Protein AF-A0AAV4MJH9-F1 (afdb_monomer_lite)

pLDDT: mean 96.11, std 5.18, range [63.19, 98.69]

Organism: Caerostris extrusa (NCBI:txid172846)

InterPro domains:
  IPR001347 SIS domain [PF01380] (39-83)
  IPR001347 SIS domain [PS51464] (35-88)
  IPR046348 SIS domain superfamily [SSF53697] (1-84)

Foldseek 3Di:
DVVVVVCVVVVVCVVCPPAADPVVRGGHDPVCNVVVVVVLVDQAAEAEEADVSLVVLVVCLVVCCVVNVHHYHGYYNVCVVVDPDDDD

Structure (mmCIF, N/CA/C/O backbone):
data_AF-A0AAV4MJH9-F1
#
_entry.id   AF-A0AAV4MJH9-F1
#
loop_
_atom_site.group_PDB
_atom_site.id
_atom_site.type_symbol
_atom_site.label_atom_id
_atom_site.label_alt_id
_atom_site.label_comp_id
_atom_site.label_asym_id
_atom_site.label_entity_id
_atom_site.label_seq_id
_atom_site.pdbx_PDB_ins_code
_atom_site.Cartn_x
_atom_site.Cartn_y
_atom_site.Cartn_z
_atom_site.occupancy
_atom_site.B_iso_or_equiv
_atom_site.auth_seq_id
_atom_site.auth_comp_id
_atom_site.auth_asym_id
_atom_site.auth_atom_id
_atom_site.pdbx_PDB_model_num
ATOM 1 N N . MET A 1 1 ? 7.238 21.167 3.731 1.00 92.25 1 MET A N 1
ATOM 2 C CA . MET A 1 1 ? 7.763 20.050 4.546 1.00 92.25 1 MET A CA 1
ATOM 3 C C . MET A 1 1 ? 7.500 20.145 6.052 1.00 92.25 1 MET A C 1
ATOM 5 O O . MET A 1 1 ? 6.770 19.293 6.525 1.00 92.25 1 MET A O 1
ATOM 9 N N . GLN A 1 2 ? 8.018 21.111 6.839 1.00 96.69 2 GLN A N 1
ATOM 10 C CA . GLN A 1 2 ? 7.755 21.109 8.303 1.00 96.69 2 GLN A CA 1
ATOM 11 C C . GLN A 1 2 ? 6.252 21.155 8.623 1.00 96.69 2 GLN A C 1
ATOM 13 O O . GLN A 1 2 ? 5.785 20.364 9.430 1.00 96.69 2 GLN A O 1
ATOM 18 N N . LYS A 1 3 ? 5.482 22.004 7.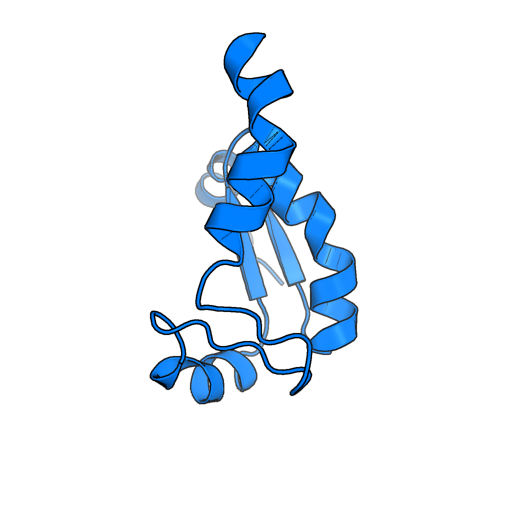928 1.00 98.31 3 LYS A N 1
ATOM 19 C CA . LYS A 1 3 ? 4.016 22.008 8.036 1.00 98.31 3 LYS A CA 1
ATOM 20 C C . LYS A 1 3 ? 3.423 20.614 7.781 1.00 98.31 3 LYS A C 1
ATOM 22 O O . LYS A 1 3 ? 2.702 20.112 8.630 1.00 98.31 3 LYS A O 1
ATOM 27 N N . GLU A 1 4 ? 3.761 19.987 6.653 1.00 98.12 4 GLU A N 1
ATOM 28 C CA . GLU A 1 4 ? 3.235 18.662 6.272 1.00 98.12 4 GLU A CA 1
ATOM 29 C C . GLU A 1 4 ? 3.576 17.580 7.306 1.00 98.12 4 GLU A C 1
ATOM 31 O O . GLU A 1 4 ? 2.741 16.735 7.607 1.00 98.12 4 GLU A O 1
ATOM 36 N N . ILE A 1 5 ? 4.777 17.625 7.894 1.00 98.56 5 ILE A N 1
ATOM 37 C CA . ILE A 1 5 ? 5.189 16.690 8.951 1.00 98.56 5 ILE A CA 1
ATOM 38 C C . ILE A 1 5 ? 4.304 16.859 10.194 1.00 98.56 5 ILE A C 1
ATOM 40 O O . ILE A 1 5 ? 3.885 15.863 10.781 1.00 98.56 5 ILE A O 1
ATOM 44 N N . PHE A 1 6 ? 4.001 18.098 10.587 1.00 98.44 6 PHE A N 1
ATOM 45 C CA . PHE A 1 6 ? 3.138 18.385 11.738 1.00 98.44 6 PHE A CA 1
ATOM 46 C C . PHE A 1 6 ? 1.646 18.139 11.452 1.00 98.44 6 PHE A C 1
ATOM 48 O O . PHE A 1 6 ? 0.880 17.929 12.387 1.00 98.44 6 PHE A O 1
ATOM 55 N N . GLU A 1 7 ? 1.235 18.113 10.182 1.00 98.62 7 GLU A N 1
ATOM 56 C CA . GLU A 1 7 ? -0.141 17.831 9.741 1.00 98.62 7 GLU A CA 1
ATOM 57 C C . GLU A 1 7 ? -0.471 16.323 9.714 1.00 98.62 7 GLU A C 1
ATOM 59 O O . GLU A 1 7 ? -1.637 15.942 9.618 1.00 98.62 7 GLU A O 1
ATOM 64 N N . GLN A 1 8 ? 0.529 15.441 9.851 1.00 98.62 8 GLN A N 1
ATOM 65 C CA . GLN A 1 8 ? 0.351 13.981 9.784 1.00 98.62 8 GLN A CA 1
ATOM 66 C C . GLN A 1 8 ? -0.766 13.407 10.684 1.00 98.62 8 GLN A C 1
ATOM 68 O O . GLN A 1 8 ? -1.497 12.534 10.213 1.00 98.62 8 GLN A O 1
ATOM 73 N N . PRO A 1 9 ? -0.970 13.865 11.938 1.00 98.50 9 PRO A N 1
ATOM 74 C CA . PRO A 1 9 ? -2.076 13.366 12.757 1.00 98.50 9 PRO A CA 1
ATOM 75 C C . PRO A 1 9 ? -3.447 13.621 12.116 1.00 98.50 9 PRO A C 1
ATOM 77 O O . PRO A 1 9 ? -4.317 12.751 12.132 1.00 98.50 9 PRO A O 1
ATOM 80 N N . GLU A 1 10 ? -3.632 14.793 11.503 1.00 98.56 10 GLU A N 1
ATOM 81 C CA . GLU A 1 10 ? -4.877 15.147 10.825 1.00 98.56 10 GLU A CA 1
ATOM 82 C C . GLU A 1 10 ? -5.033 14.382 9.504 1.00 98.56 10 GLU A C 1
ATOM 84 O O . GLU A 1 10 ? -6.114 13.867 9.205 1.00 98.56 10 GLU A O 1
ATOM 89 N N . SER A 1 11 ? -3.958 14.245 8.724 1.00 98.38 11 SER A N 1
ATOM 90 C CA . SER A 1 11 ? -4.007 13.545 7.436 1.00 98.38 11 SER A CA 1
ATOM 91 C C . SER A 1 11 ? -4.318 12.049 7.586 1.00 98.38 11 SER A C 1
ATOM 93 O O . SER A 1 11 ? -5.074 11.496 6.780 1.00 98.38 11 SER A O 1
ATOM 95 N N . VAL A 1 12 ? -3.840 11.403 8.655 1.00 98.31 12 VAL A N 1
ATOM 96 C CA . VAL A 1 12 ? -4.200 10.018 9.002 1.00 98.31 12 VAL A CA 1
ATOM 97 C C . VAL A 1 12 ? -5.697 9.902 9.309 1.00 98.31 12 VAL A C 1
ATOM 99 O O . VAL A 1 12 ? -6.378 9.045 8.740 1.00 98.31 12 VAL A O 1
ATOM 102 N N . ILE A 1 13 ? -6.252 10.808 10.122 1.00 98.19 13 ILE A N 1
ATOM 103 C CA . ILE A 1 13 ? -7.696 10.840 10.418 1.00 98.19 13 ILE A CA 1
ATOM 104 C C . ILE A 1 13 ? -8.505 11.065 9.136 1.00 98.19 13 ILE A C 1
ATOM 106 O O . ILE A 1 13 ? -9.487 10.363 8.892 1.00 98.19 13 ILE A O 1
ATOM 110 N N . ASN A 1 14 ? -8.089 12.003 8.286 1.00 98.38 14 ASN A N 1
ATOM 111 C CA . ASN A 1 14 ? -8.759 12.297 7.017 1.00 98.38 14 ASN A CA 1
ATOM 112 C C . ASN A 1 14 ? -8.723 11.105 6.046 1.00 98.38 14 ASN A C 1
ATOM 114 O O . ASN A 1 14 ? -9.696 10.862 5.326 1.00 98.38 14 ASN A O 1
ATOM 118 N N . THR A 1 15 ? -7.645 10.319 6.066 1.00 98.25 15 THR A N 1
ATOM 119 C CA . THR A 1 15 ? -7.529 9.082 5.281 1.00 98.25 15 THR A CA 1
ATOM 120 C C . THR A 1 15 ? -8.533 8.028 5.754 1.00 98.25 15 THR A C 1
ATOM 122 O O . THR A 1 15 ? -9.161 7.368 4.930 1.00 98.25 15 THR A O 1
ATOM 125 N N . MET A 1 16 ? -8.775 7.910 7.061 1.00 98.19 16 MET A N 1
ATOM 126 C CA . MET A 1 16 ? -9.725 6.935 7.624 1.00 98.19 16 MET A CA 1
ATOM 127 C C . MET A 1 16 ? -11.183 7.421 7.655 1.00 98.19 16 MET A C 1
ATOM 129 O O . MET A 1 16 ? -12.107 6.609 7.755 1.00 98.19 16 MET A O 1
ATOM 133 N N . ARG A 1 17 ? -11.413 8.736 7.559 1.00 97.50 17 ARG A N 1
ATOM 134 C CA . ARG A 1 17 ? -12.732 9.367 7.707 1.00 97.50 17 ARG A CA 1
ATOM 135 C C . ARG A 1 17 ? -13.760 8.776 6.740 1.00 97.50 17 ARG A C 1
ATOM 137 O O . ARG A 1 17 ? -13.556 8.766 5.529 1.00 97.50 17 ARG A O 1
ATOM 144 N N . GLY A 1 18 ? -14.877 8.299 7.296 1.00 96.81 18 GLY A N 1
ATOM 145 C CA . GLY A 1 18 ? -15.973 7.682 6.540 1.00 96.81 18 GLY A CA 1
ATOM 146 C C . GLY A 1 18 ? -15.651 6.302 5.952 1.00 96.81 18 GLY A C 1
ATOM 147 O O . GLY A 1 18 ? -16.477 5.759 5.226 1.00 96.81 18 GLY A O 1
ATOM 148 N N . ARG A 1 19 ? -14.468 5.744 6.245 1.00 97.94 19 ARG A N 1
ATOM 149 C CA . ARG A 1 19 ? -14.007 4.440 5.744 1.00 97.94 19 ARG A CA 1
ATOM 150 C C . ARG A 1 19 ? -13.846 3.409 6.853 1.00 97.94 19 ARG A C 1
ATOM 152 O O . ARG A 1 19 ? -14.068 2.237 6.590 1.00 97.94 19 ARG A O 1
ATOM 159 N N . VAL A 1 20 ? -13.478 3.830 8.063 1.00 98.19 20 VAL A N 1
ATOM 160 C CA . VAL A 1 20 ? -13.293 2.954 9.230 1.00 98.19 20 VAL A CA 1
ATOM 161 C C . VAL A 1 20 ? -14.364 3.263 10.273 1.00 98.19 20 VAL A C 1
ATOM 163 O O . VAL A 1 20 ? -14.516 4.417 10.673 1.00 98.19 20 VAL A O 1
ATOM 166 N N . ASN A 1 21 ? -15.086 2.239 10.722 1.00 97.50 21 ASN A N 1
ATOM 167 C CA . ASN A 1 21 ? -15.970 2.301 11.880 1.00 97.50 21 ASN A CA 1
ATOM 168 C C . ASN A 1 21 ? -15.386 1.418 12.988 1.00 97.50 21 ASN A C 1
ATOM 170 O O . ASN A 1 21 ? -15.361 0.196 12.856 1.00 97.50 21 ASN A O 1
ATOM 174 N N . LEU A 1 22 ? -14.910 2.056 14.059 1.00 95.38 22 LEU A N 1
ATOM 175 C CA . LEU A 1 22 ? -14.251 1.383 15.179 1.00 95.38 22 LEU A CA 1
ATOM 176 C C . LEU A 1 22 ? -15.237 0.663 16.105 1.00 95.38 22 LEU A C 1
ATOM 178 O O . LEU A 1 22 ? -14.881 -0.359 16.670 1.00 95.38 22 LEU A O 1
ATOM 182 N N . GLU A 1 23 ? -16.468 1.163 16.244 1.00 96.88 23 GLU A N 1
ATOM 183 C CA . GLU A 1 23 ? -17.492 0.528 17.087 1.00 96.88 23 GLU A CA 1
ATOM 184 C C . GLU A 1 23 ? -18.005 -0.773 16.464 1.00 96.88 23 GLU A C 1
ATOM 186 O O . GLU A 1 23 ? -18.271 -1.743 17.164 1.00 96.88 23 GLU A O 1
ATOM 191 N N . ALA A 1 24 ? -18.132 -0.789 15.136 1.00 97.31 24 ALA A N 1
ATOM 192 C CA . ALA A 1 24 ? -18.586 -1.951 14.377 1.00 97.31 24 ALA A CA 1
ATOM 193 C C . ALA A 1 24 ? -17.435 -2.790 13.794 1.00 97.31 24 ALA A C 1
ATOM 195 O O . ALA A 1 24 ? -17.712 -3.709 13.029 1.00 97.31 24 ALA A O 1
ATOM 196 N N . GLU A 1 25 ? -16.175 -2.435 14.072 1.00 97.06 25 GLU A N 1
ATOM 197 C CA . GLU A 1 25 ? -14.962 -3.081 13.536 1.00 97.06 25 GLU A CA 1
ATOM 198 C C . GLU A 1 25 ? -14.994 -3.313 12.012 1.00 97.06 25 GLU A C 1
ATOM 200 O O . GLU A 1 25 ? -14.584 -4.350 11.491 1.00 97.06 25 GLU A O 1
ATOM 205 N N . THR A 1 26 ? -15.506 -2.337 11.260 1.00 97.69 26 THR A N 1
ATOM 206 C CA . THR A 1 26 ? -15.718 -2.470 9.810 1.00 97.69 26 THR A CA 1
ATOM 207 C C . THR A 1 26 ? -14.923 -1.446 9.019 1.00 97.69 26 THR A C 1
ATOM 209 O O . THR A 1 26 ? -14.762 -0.292 9.422 1.00 97.69 26 THR A O 1
ATOM 212 N N . VAL A 1 27 ? -14.448 -1.870 7.845 1.00 97.81 27 VAL A N 1
ATOM 213 C CA . VAL A 1 27 ? -13.760 -1.011 6.877 1.00 97.81 27 VAL A CA 1
ATOM 214 C C . VAL A 1 27 ? -14.469 -1.093 5.530 1.00 97.81 27 VAL A C 1
ATOM 216 O O . VAL A 1 27 ? -14.626 -2.174 4.964 1.00 97.81 27 VAL A O 1
ATOM 219 N N . VAL A 1 28 ? -14.882 0.056 4.994 1.00 97.19 28 VAL A N 1
ATOM 220 C CA . VAL A 1 28 ? -15.526 0.171 3.682 1.00 97.19 28 VAL A CA 1
ATOM 221 C C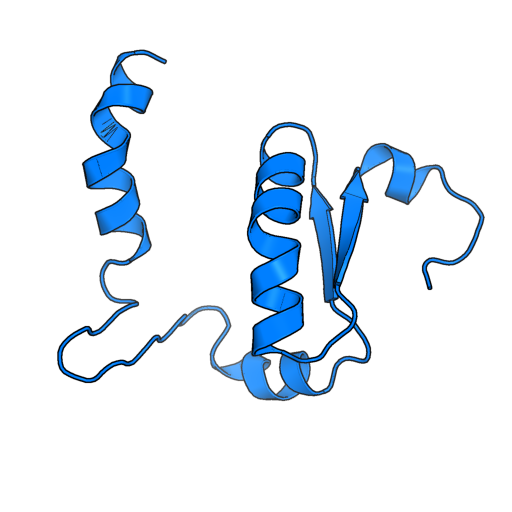 . VAL A 1 28 ? -14.765 1.173 2.822 1.00 97.19 28 VAL A C 1
ATOM 223 O O . VAL A 1 28 ? -14.793 2.382 3.044 1.00 97.19 28 VAL A O 1
ATOM 226 N N . LEU A 1 29 ? -14.109 0.661 1.783 1.00 97.62 29 LEU A N 1
ATOM 227 C CA . LEU A 1 29 ? -13.432 1.466 0.770 1.00 97.62 29 LEU A CA 1
ATOM 228 C C . LEU A 1 29 ? -14.340 1.595 -0.457 1.00 97.62 29 LEU A C 1
ATOM 230 O O . LEU A 1 29 ? -14.327 0.746 -1.345 1.00 97.62 29 LEU A O 1
ATOM 234 N N . GLY A 1 30 ? -15.149 2.660 -0.495 1.00 96.94 30 GLY A N 1
ATOM 235 C CA . GLY A 1 30 ? -16.213 2.833 -1.496 1.00 96.94 30 GLY A CA 1
ATOM 236 C C . GLY A 1 30 ? -15.757 2.690 -2.953 1.00 96.94 30 GLY A C 1
ATOM 237 O O . GLY A 1 30 ? -16.455 2.067 -3.741 1.00 96.94 30 GLY A O 1
ATOM 238 N N . GLY A 1 31 ? -14.559 3.177 -3.295 1.00 96.69 31 GLY A N 1
ATOM 239 C CA . GLY A 1 31 ? -14.031 3.108 -4.664 1.00 96.69 31 GLY A CA 1
ATOM 240 C C . GLY A 1 31 ? -13.655 1.705 -5.154 1.00 96.69 31 GLY A C 1
ATOM 241 O O . GLY A 1 31 ? -13.510 1.518 -6.356 1.00 96.69 31 GLY A O 1
ATOM 242 N N . ILE A 1 32 ? -13.504 0.725 -4.256 1.00 96.50 32 ILE A N 1
ATOM 243 C CA . ILE A 1 32 ? -13.117 -0.651 -4.617 1.00 96.50 32 ILE A CA 1
ATOM 244 C C . ILE A 1 32 ? -14.128 -1.707 -4.164 1.00 96.50 32 ILE A C 1
ATOM 246 O O . ILE A 1 32 ? -13.927 -2.885 -4.443 1.00 96.50 32 ILE A O 1
ATOM 250 N N . LYS A 1 33 ? -15.200 -1.310 -3.463 1.00 96.56 33 LYS A N 1
ATOM 251 C CA . LYS A 1 33 ? -16.161 -2.217 -2.813 1.00 96.56 33 LYS A CA 1
ATOM 252 C C . LYS A 1 33 ? -16.657 -3.321 -3.751 1.00 96.56 33 LYS A C 1
ATOM 254 O O . LYS A 1 33 ? -16.632 -4.490 -3.373 1.00 96.56 33 LYS A O 1
ATOM 259 N N . ASP A 1 34 ? -17.052 -2.947 -4.963 1.00 97.56 34 ASP A N 1
ATOM 260 C CA . ASP A 1 34 ? -17.638 -3.874 -5.935 1.00 97.56 34 ASP A CA 1
ATOM 261 C C . ASP A 1 34 ? -16.588 -4.792 -6.591 1.00 97.56 34 ASP A C 1
ATOM 263 O O . ASP A 1 34 ? -16.926 -5.860 -7.092 1.00 97.56 34 ASP A O 1
ATOM 267 N N . TYR A 1 35 ? -15.304 -4.426 -6.508 1.00 97.38 35 TYR A N 1
ATOM 268 C CA . TYR A 1 35 ? -14.175 -5.171 -7.075 1.00 97.38 35 TYR A CA 1
ATOM 269 C C . TYR A 1 35 ? -13.488 -6.097 -6.065 1.00 97.38 35 TYR A C 1
ATOM 271 O O . TYR A 1 35 ? -12.715 -6.966 -6.462 1.00 97.38 35 TYR A O 1
ATOM 279 N N . ILE A 1 36 ? -13.772 -5.972 -4.760 1.00 95.81 36 ILE A N 1
ATOM 280 C CA . ILE A 1 36 ? -13.181 -6.837 -3.721 1.00 95.81 36 ILE A CA 1
ATOM 281 C C . ILE A 1 36 ? -13.325 -8.338 -4.039 1.00 95.81 36 ILE A C 1
ATOM 283 O O . ILE A 1 36 ? -12.338 -9.059 -3.873 1.00 95.81 36 ILE A O 1
ATOM 287 N N . PRO A 1 37 ? -14.486 -8.852 -4.504 1.00 95.94 37 PRO A N 1
ATOM 288 C CA . PRO A 1 37 ? -14.616 -10.271 -4.834 1.00 95.94 37 PRO A CA 1
ATOM 289 C C . PRO A 1 37 ? -13.687 -10.723 -5.964 1.00 95.94 37 PRO A C 1
ATOM 291 O O . PRO A 1 37 ? -13.219 -11.858 -5.947 1.00 95.94 37 PRO A O 1
ATOM 294 N N . GLU A 1 38 ? -13.420 -9.850 -6.935 1.00 96.56 38 GLU A N 1
ATOM 295 C CA . GLU A 1 38 ? -12.511 -10.128 -8.046 1.00 96.56 38 GLU A CA 1
ATOM 296 C C . GLU A 1 38 ? -11.051 -10.055 -7.587 1.00 96.56 38 GLU A C 1
ATOM 298 O O . GLU A 1 38 ? -10.289 -10.988 -7.831 1.00 96.56 38 GLU A O 1
ATOM 303 N N . ILE A 1 39 ? -10.698 -9.029 -6.803 1.00 96.19 39 ILE A N 1
ATOM 304 C CA . ILE A 1 39 ? -9.359 -8.856 -6.218 1.00 96.19 39 ILE A CA 1
ATOM 305 C C . ILE A 1 39 ? -8.967 -10.067 -5.357 1.00 96.19 39 ILE A C 1
ATOM 307 O O . ILE A 1 39 ? -7.837 -10.543 -5.426 1.00 96.19 39 ILE A O 1
ATOM 311 N N . LYS A 1 40 ? -9.905 -10.619 -4.579 1.00 94.25 40 LYS A N 1
ATOM 312 C CA . LYS A 1 40 ? -9.668 -11.819 -3.755 1.00 94.25 40 LYS A CA 1
ATOM 313 C C . LYS A 1 40 ? -9.438 -13.098 -4.567 1.00 94.25 40 LYS A C 1
ATOM 315 O O . LYS A 1 40 ? -8.938 -14.073 -4.020 1.00 94.25 40 LYS A O 1
ATOM 320 N N . ARG A 1 41 ? -9.831 -13.126 -5.845 1.00 95.81 41 ARG A N 1
ATOM 321 C CA . ARG A 1 41 ? -9.641 -14.275 -6.751 1.00 95.81 41 ARG A CA 1
ATOM 322 C C . ARG A 1 41 ? -8.380 -14.156 -7.604 1.00 95.81 41 ARG A C 1
ATOM 324 O O . ARG A 1 41 ? -8.067 -15.079 -8.358 1.00 95.81 41 ARG A O 1
ATOM 331 N N . CYS A 1 42 ? -7.670 -13.034 -7.515 1.00 96.31 42 CYS A N 1
ATOM 332 C CA . CYS A 1 42 ? -6.385 -12.849 -8.168 1.00 96.31 42 CYS A CA 1
ATOM 333 C C . CYS A 1 42 ? -5.390 -13.925 -7.736 1.00 96.31 42 CYS A C 1
ATOM 335 O O . CYS A 1 42 ? -5.410 -14.404 -6.608 1.00 96.31 42 CYS A O 1
ATOM 337 N N . ARG A 1 43 ? -4.444 -14.243 -8.621 1.00 95.88 43 ARG A N 1
ATOM 338 C CA . ARG A 1 43 ? -3.343 -15.157 -8.284 1.00 95.88 43 ARG A CA 1
ATOM 339 C C . ARG A 1 43 ? -2.274 -14.510 -7.401 1.00 95.88 43 ARG A C 1
ATOM 341 O O . ARG A 1 43 ? -1.516 -15.226 -6.764 1.00 95.88 43 ARG A O 1
ATOM 348 N N . ARG A 1 44 ? -2.170 -13.179 -7.438 1.00 95.56 44 ARG A N 1
ATOM 349 C CA . ARG A 1 44 ? -1.162 -12.377 -6.735 1.00 95.56 44 ARG A CA 1
ATOM 350 C C . ARG A 1 44 ? -1.535 -10.899 -6.744 1.00 95.56 44 ARG A C 1
ATOM 352 O O . ARG A 1 44 ? -2.302 -10.468 -7.609 1.00 95.56 44 ARG A O 1
ATOM 359 N N . LEU A 1 45 ? -0.928 -10.136 -5.843 1.00 96.94 45 LEU A N 1
ATOM 360 C CA . LEU A 1 45 ? -0.952 -8.676 -5.835 1.00 96.94 45 LEU A CA 1
ATOM 361 C C . LEU A 1 45 ? 0.403 -8.150 -6.315 1.00 96.94 45 LEU A C 1
ATOM 363 O O . LEU A 1 45 ? 1.450 -8.613 -5.873 1.00 96.94 45 LEU A O 1
ATOM 367 N N . LEU A 1 46 ? 0.385 -7.180 -7.224 1.00 96.94 46 LEU A N 1
ATOM 368 C CA . LEU A 1 46 ? 1.587 -6.525 -7.728 1.00 96.94 46 LEU A CA 1
ATOM 369 C C . LEU A 1 46 ? 1.476 -5.024 -7.457 1.00 96.94 46 LEU A C 1
ATOM 371 O O . LEU A 1 46 ? 0.627 -4.344 -8.030 1.00 96.94 46 LEU A O 1
ATOM 375 N N . LEU A 1 47 ? 2.321 -4.529 -6.558 1.00 97.88 47 LEU A N 1
ATOM 376 C CA . LEU A 1 47 ? 2.392 -3.130 -6.160 1.00 97.88 47 LEU A CA 1
ATOM 377 C C . LEU A 1 47 ? 3.538 -2.458 -6.917 1.00 97.88 47 LEU A C 1
ATOM 379 O O . LEU A 1 47 ? 4.701 -2.803 -6.721 1.00 97.88 47 LEU A O 1
ATOM 383 N N . ILE A 1 48 ? 3.213 -1.495 -7.777 1.00 97.75 48 ILE A N 1
ATOM 384 C CA . ILE A 1 48 ? 4.189 -0.790 -8.615 1.00 97.75 48 ILE A CA 1
ATOM 385 C C . ILE A 1 48 ? 4.196 0.680 -8.208 1.00 97.75 48 ILE A C 1
ATOM 387 O O . ILE A 1 48 ? 3.151 1.332 -8.202 1.00 97.75 48 ILE A O 1
ATOM 391 N N . GLY A 1 49 ? 5.366 1.214 -7.867 1.00 98.00 49 GLY A N 1
ATOM 392 C CA . GLY A 1 49 ? 5.503 2.606 -7.443 1.00 98.00 49 GLY A CA 1
ATOM 393 C C . GLY A 1 49 ? 6.903 3.168 -7.664 1.00 98.00 49 GLY A C 1
ATOM 394 O O . GLY A 1 49 ? 7.833 2.442 -8.003 1.00 98.00 49 GLY A O 1
ATOM 395 N N . CYS A 1 50 ? 7.058 4.474 -7.446 1.00 98.31 50 CYS A N 1
ATOM 396 C CA . CYS A 1 50 ? 8.342 5.180 -7.506 1.00 98.31 50 CYS A CA 1
ATOM 397 C C . CYS A 1 50 ? 8.647 5.850 -6.162 1.00 98.31 50 CYS A C 1
ATOM 399 O O . CYS A 1 50 ? 7.726 6.270 -5.459 1.00 98.31 50 CYS A O 1
ATOM 401 N N . GLY A 1 51 ? 9.933 5.997 -5.826 1.00 98.19 51 GLY A N 1
ATOM 402 C CA . GLY A 1 51 ? 10.390 6.776 -4.668 1.00 98.19 51 GLY A CA 1
ATOM 403 C C . GLY A 1 51 ? 9.637 6.444 -3.373 1.00 98.19 51 GLY A C 1
ATOM 404 O O . GLY A 1 51 ? 9.535 5.286 -2.974 1.00 98.19 51 GLY A O 1
ATOM 405 N N . THR A 1 52 ? 9.060 7.456 -2.724 1.00 98.25 52 THR A N 1
ATOM 406 C CA . THR A 1 52 ? 8.334 7.291 -1.453 1.00 98.25 52 THR A CA 1
ATOM 407 C C . THR A 1 52 ? 7.112 6.367 -1.557 1.00 98.25 52 THR A C 1
ATOM 409 O O . THR A 1 52 ? 6.833 5.638 -0.608 1.00 98.25 52 THR A O 1
ATOM 412 N N . SER A 1 53 ? 6.420 6.312 -2.701 1.00 98.56 53 SER A N 1
ATOM 413 C CA . SER A 1 53 ? 5.284 5.393 -2.893 1.00 98.56 53 SER A CA 1
ATOM 414 C C . SER A 1 53 ? 5.724 3.929 -2.993 1.00 98.56 53 SER A C 1
ATOM 416 O O . SER A 1 53 ? 5.026 3.038 -2.507 1.00 98.56 53 SER A O 1
ATOM 418 N N . TYR A 1 54 ? 6.907 3.668 -3.561 1.00 98.56 54 TYR A N 1
ATOM 419 C CA . TYR A 1 54 ? 7.518 2.337 -3.503 1.00 98.56 54 TYR A CA 1
ATOM 420 C C . TYR A 1 54 ? 7.802 1.947 -2.044 1.00 98.56 54 TYR A C 1
ATOM 422 O O . TYR A 1 54 ? 7.442 0.856 -1.609 1.00 98.56 54 TYR A O 1
ATOM 430 N N . HIS A 1 55 ? 8.347 2.869 -1.243 1.00 98.69 55 HIS A N 1
ATOM 431 C CA . HIS A 1 55 ? 8.600 2.609 0.176 1.00 98.69 55 HIS A CA 1
ATOM 432 C C . HIS A 1 55 ? 7.321 2.324 0.983 1.00 98.69 55 HIS A C 1
ATOM 434 O O . HIS A 1 55 ? 7.349 1.446 1.843 1.00 98.69 55 HIS A O 1
ATOM 440 N N . SER A 1 56 ? 6.185 2.971 0.689 1.00 98.62 56 SER A N 1
ATOM 441 C CA . SER A 1 56 ? 4.910 2.620 1.341 1.00 98.62 56 SER A CA 1
ATOM 442 C C . SER A 1 56 ? 4.399 1.225 0.959 1.00 98.62 56 SER A C 1
ATOM 444 O O . SER A 1 56 ? 3.821 0.532 1.797 1.00 98.62 56 SER A O 1
ATOM 446 N N . ALA A 1 57 ? 4.638 0.785 -0.280 1.00 98.50 57 ALA A N 1
ATOM 447 C CA . ALA A 1 57 ? 4.300 -0.570 -0.710 1.00 98.50 57 ALA A CA 1
ATOM 448 C C . ALA A 1 57 ? 5.178 -1.614 -0.000 1.00 98.50 57 ALA A C 1
ATOM 450 O O . ALA A 1 57 ? 4.666 -2.617 0.488 1.00 98.50 57 ALA A O 1
ATOM 451 N N . VAL A 1 58 ? 6.479 -1.339 0.160 1.00 98.44 58 VAL A N 1
ATOM 452 C CA . VAL A 1 58 ? 7.375 -2.180 0.974 1.00 98.44 58 VAL A CA 1
ATOM 453 C C . VAL A 1 58 ? 6.894 -2.246 2.427 1.00 98.44 58 VAL A C 1
ATOM 455 O O . VAL A 1 58 ? 6.818 -3.335 2.989 1.00 98.44 58 VAL A O 1
ATOM 458 N N . ALA A 1 59 ? 6.510 -1.110 3.020 1.00 98.69 59 ALA A N 1
ATOM 459 C CA . ALA A 1 59 ? 6.057 -1.041 4.412 1.00 98.69 59 ALA A CA 1
ATOM 460 C C . ALA A 1 59 ? 4.767 -1.837 4.688 1.00 98.69 59 ALA A C 1
ATOM 462 O O . ALA A 1 59 ? 4.555 -2.287 5.809 1.00 98.69 59 ALA A O 1
ATOM 463 N N . THR A 1 60 ? 3.907 -2.014 3.682 1.00 98.62 60 THR A N 1
ATOM 464 C CA . THR A 1 60 ? 2.614 -2.714 3.812 1.00 98.62 60 THR A CA 1
ATOM 465 C C . THR A 1 60 ? 2.629 -4.139 3.265 1.00 98.62 60 THR A C 1
ATOM 467 O O . THR A 1 60 ? 1.660 -4.873 3.447 1.00 98.62 60 THR A O 1
ATOM 470 N N . ARG A 1 61 ? 3.727 -4.563 2.629 1.00 98.50 61 ARG A N 1
ATOM 471 C CA . ARG A 1 61 ? 3.840 -5.877 1.993 1.00 98.50 61 ARG A CA 1
ATOM 472 C C . ARG A 1 61 ? 3.499 -7.022 2.947 1.00 98.50 61 ARG A C 1
ATOM 474 O O . ARG A 1 61 ? 2.637 -7.829 2.625 1.00 98.50 61 ARG A O 1
ATOM 481 N N . GLN A 1 62 ? 4.139 -7.057 4.116 1.00 98.50 62 GLN A N 1
ATOM 482 C CA . GLN A 1 62 ? 3.991 -8.166 5.062 1.00 98.50 62 GLN A CA 1
ATOM 483 C C . GLN A 1 62 ? 2.544 -8.321 5.545 1.00 98.50 62 GLN A C 1
ATOM 485 O O . GLN A 1 62 ? 2.012 -9.425 5.546 1.00 98.50 62 GLN A O 1
ATOM 490 N N . ILE A 1 63 ? 1.890 -7.217 5.920 1.00 98.50 63 ILE A N 1
ATOM 491 C CA . ILE A 1 63 ? 0.509 -7.273 6.416 1.00 98.50 63 ILE A CA 1
ATOM 492 C C . ILE A 1 63 ? -0.480 -7.639 5.299 1.00 98.50 63 ILE A C 1
ATOM 494 O O . ILE A 1 63 ? -1.486 -8.293 5.552 1.00 98.50 63 ILE A O 1
ATOM 498 N N . LEU A 1 64 ? -0.194 -7.263 4.047 1.00 98.19 64 LEU A N 1
ATOM 499 C CA . LEU A 1 64 ? -0.987 -7.706 2.902 1.00 98.19 64 LEU A CA 1
ATOM 500 C C . LEU A 1 64 ? -0.819 -9.209 2.655 1.00 98.19 64 LEU A C 1
ATOM 502 O O . LEU A 1 64 ? -1.823 -9.883 2.444 1.00 98.19 64 LEU A O 1
ATOM 506 N N . GLU A 1 65 ? 0.405 -9.739 2.713 1.00 98.12 65 GLU A N 1
ATOM 507 C CA . GLU A 1 65 ? 0.666 -11.184 2.605 1.00 98.12 65 GLU A CA 1
ATOM 508 C C . GLU A 1 65 ? -0.074 -11.954 3.713 1.00 98.12 65 GLU A C 1
ATOM 510 O O . GLU A 1 65 ? -0.774 -12.919 3.420 1.00 98.12 65 GLU A O 1
ATOM 515 N N . GLU A 1 66 ? 0.001 -11.483 4.961 1.00 98.50 66 GLU A N 1
ATOM 516 C CA . GLU A 1 66 ? -0.657 -12.107 6.117 1.00 98.50 66 GLU A CA 1
ATOM 517 C C . GLU A 1 66 ? -2.187 -12.126 5.993 1.00 98.50 66 GLU A C 1
ATOM 519 O O . GLU A 1 66 ? -2.810 -13.167 6.177 1.00 98.50 66 GLU A O 1
ATOM 524 N N . LEU A 1 67 ? -2.809 -10.989 5.668 1.00 97.81 67 LEU A N 1
ATOM 525 C CA . LEU A 1 67 ? -4.272 -10.872 5.671 1.00 97.81 67 LEU A CA 1
ATOM 526 C C . LEU A 1 67 ? -4.941 -11.440 4.416 1.00 97.81 67 LEU A C 1
ATOM 528 O O . LEU A 1 67 ? -6.142 -11.719 4.435 1.00 97.81 67 LEU A O 1
ATOM 532 N N . THR A 1 68 ? -4.210 -11.533 3.304 1.00 96.94 68 THR A N 1
ATOM 533 C CA . THR A 1 68 ? -4.768 -12.012 2.031 1.00 9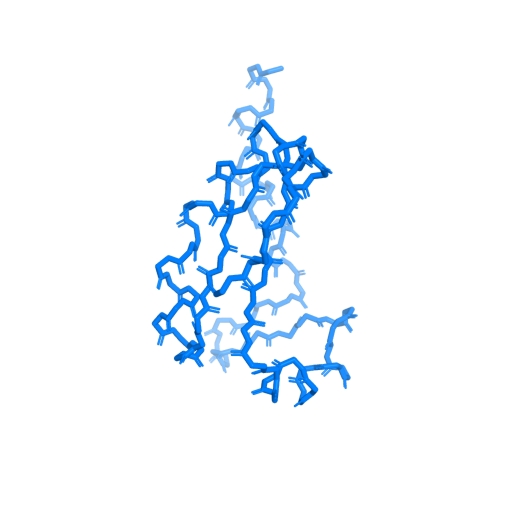6.94 68 THR A CA 1
ATOM 534 C C . THR A 1 68 ? -4.355 -13.434 1.687 1.00 96.94 68 THR A C 1
ATOM 536 O O . THR A 1 68 ? -5.017 -14.040 0.849 1.00 96.94 68 THR A O 1
ATOM 539 N N . GLU A 1 69 ? -3.278 -13.947 2.289 1.00 96.81 69 GLU A N 1
ATOM 540 C CA . GLU A 1 69 ? -2.624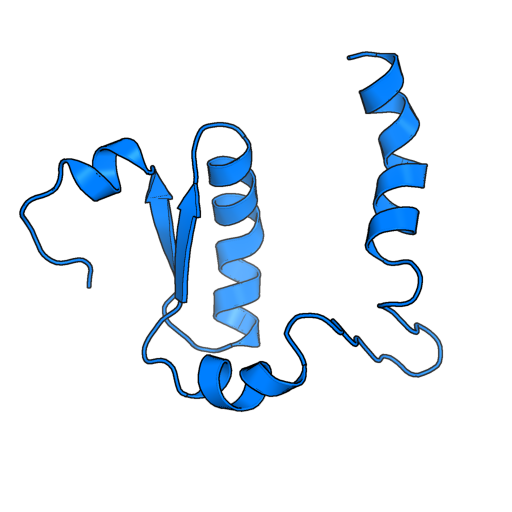 -15.212 1.921 1.00 96.81 69 GLU A CA 1
ATOM 541 C C . GLU A 1 69 ? -2.211 -15.279 0.434 1.00 96.81 69 GLU A C 1
ATOM 543 O O . GLU A 1 69 ? -1.933 -16.350 -0.110 1.00 96.81 69 GLU A O 1
ATOM 548 N N . LEU A 1 70 ? -2.154 -14.128 -0.247 1.00 96.44 70 LEU A N 1
ATOM 549 C CA . LEU A 1 70 ? -1.720 -14.017 -1.635 1.00 96.44 70 LEU A CA 1
ATOM 550 C C . LEU A 1 70 ? -0.232 -13.661 -1.705 1.00 96.44 70 LEU A C 1
ATOM 552 O O . LEU A 1 70 ? 0.254 -12.876 -0.888 1.00 96.44 70 LEU A O 1
ATOM 556 N N . PRO A 1 71 ? 0.492 -14.129 -2.738 1.00 96.81 71 PRO A N 1
ATOM 557 C CA . PRO A 1 71 ? 1.802 -13.582 -3.064 1.00 96.81 71 PRO A CA 1
ATOM 558 C C . PRO A 1 71 ? 1.696 -12.075 -3.346 1.00 96.81 71 PRO A C 1
ATOM 560 O O . PRO A 1 71 ? 0.896 -11.659 -4.194 1.00 96.81 71 PRO A O 1
ATOM 563 N N . VAL A 1 72 ? 2.513 -11.263 -2.668 1.00 97.31 72 VAL A N 1
ATOM 564 C CA . VAL A 1 72 ? 2.582 -9.808 -2.875 1.00 97.31 72 VAL A CA 1
ATOM 565 C C . VAL A 1 72 ? 3.966 -9.423 -3.383 1.00 97.31 72 VAL A C 1
ATOM 567 O O . VAL A 1 72 ? 4.973 -9.561 -2.690 1.00 97.31 72 VAL A O 1
ATOM 570 N N . MET A 1 73 ? 4.016 -8.898 -4.604 1.00 96.88 73 MET A N 1
ATOM 571 C CA . MET A 1 73 ? 5.232 -8.353 -5.205 1.00 96.88 73 MET A CA 1
ATOM 572 C C . MET A 1 73 ? 5.239 -6.833 -5.106 1.00 96.88 73 MET A C 1
ATOM 574 O O . MET A 1 73 ? 4.203 -6.189 -5.274 1.00 96.88 73 MET A O 1
ATOM 578 N N . VAL A 1 74 ? 6.418 -6.262 -4.873 1.00 97.62 74 VAL A N 1
ATOM 579 C CA . VAL A 1 74 ? 6.633 -4.814 -4.837 1.00 97.62 74 VAL A CA 1
ATOM 580 C C . VAL A 1 74 ? 7.756 -4.481 -5.804 1.00 97.62 74 VAL A C 1
ATOM 582 O O . VAL A 1 74 ? 8.868 -4.968 -5.632 1.00 97.62 74 VAL A O 1
ATOM 585 N N . GLU A 1 75 ? 7.465 -3.668 -6.813 1.00 97.00 75 GLU A N 1
ATOM 586 C CA . GLU A 1 75 ? 8.390 -3.368 -7.907 1.00 97.00 75 GLU A CA 1
ATOM 587 C C . GLU A 1 75 ? 8.562 -1.853 -8.076 1.00 97.00 75 GLU A C 1
ATOM 589 O O . GLU A 1 75 ? 7.603 -1.072 -7.994 1.00 97.00 75 GLU A O 1
ATOM 594 N N . LEU A 1 76 ? 9.804 -1.429 -8.319 1.00 96.94 76 LEU A N 1
ATOM 595 C CA . LEU A 1 76 ? 10.095 -0.054 -8.710 1.00 96.94 76 LEU A CA 1
ATOM 596 C C . LEU A 1 76 ? 9.647 0.134 -10.159 1.00 96.94 76 LEU A C 1
ATOM 598 O O . LEU A 1 76 ? 10.046 -0.641 -11.020 1.00 96.94 76 LEU A O 1
ATOM 602 N N . ALA A 1 77 ? 8.855 1.164 -10.455 1.00 97.12 77 ALA A N 1
ATOM 603 C CA . ALA A 1 77 ? 8.205 1.262 -11.764 1.00 97.12 77 ALA A CA 1
ATOM 604 C C . ALA A 1 77 ? 9.176 1.314 -12.959 1.00 97.12 77 ALA A C 1
ATOM 606 O O . ALA A 1 77 ? 8.845 0.798 -14.021 1.00 97.12 77 ALA A O 1
ATOM 607 N N . SER A 1 78 ? 10.364 1.909 -12.806 1.00 96.31 78 SER A N 1
ATOM 608 C CA . SER A 1 78 ? 11.378 1.906 -13.870 1.00 96.31 78 SER A CA 1
ATOM 609 C C . SER A 1 78 ? 11.915 0.497 -14.131 1.00 96.31 78 SER A C 1
ATOM 611 O O . SER A 1 78 ? 11.871 0.037 -15.264 1.00 96.31 78 SER A O 1
ATOM 613 N N . ASP A 1 79 ? 12.307 -0.231 -13.080 1.00 95.06 79 ASP A N 1
ATOM 614 C CA . ASP A 1 79 ? 12.766 -1.624 -13.209 1.00 95.06 79 ASP A CA 1
ATOM 615 C C . ASP A 1 79 ? 11.643 -2.541 -13.712 1.00 95.06 79 ASP A C 1
ATOM 617 O O . ASP A 1 79 ? 11.879 -3.469 -14.483 1.00 95.06 79 ASP A O 1
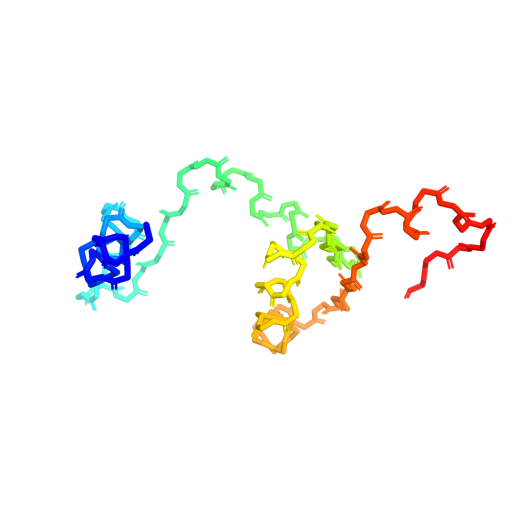ATOM 621 N N . PHE A 1 80 ? 10.396 -2.234 -13.336 1.00 94.75 80 PHE A N 1
ATOM 622 C CA . PHE A 1 80 ? 9.221 -2.933 -13.838 1.00 94.75 80 PHE A CA 1
ATOM 623 C C . PHE A 1 80 ? 9.081 -2.832 -15.371 1.00 94.75 80 PHE A C 1
ATOM 625 O O . PHE A 1 80 ? 8.640 -3.764 -16.034 1.00 94.75 80 PHE A O 1
ATOM 632 N N . MET A 1 81 ? 9.436 -1.688 -15.954 1.00 93.56 81 MET A N 1
ATOM 633 C CA . MET A 1 81 ? 9.355 -1.486 -17.402 1.00 93.56 81 MET A CA 1
ATOM 634 C C . MET A 1 81 ? 10.593 -2.007 -18.136 1.00 93.56 81 MET A C 1
ATOM 636 O O . MET A 1 81 ? 10.475 -2.475 -19.267 1.00 93.56 81 MET A O 1
ATOM 640 N N . ASP A 1 82 ? 11.764 -1.930 -17.503 1.00 95.44 82 ASP A N 1
ATOM 641 C CA . ASP A 1 82 ? 13.045 -2.285 -18.121 1.00 95.44 82 ASP A CA 1
ATOM 642 C C . ASP A 1 82 ? 13.298 -3.802 -18.152 1.00 95.44 82 ASP A C 1
ATOM 644 O O . ASP A 1 82 ? 14.116 -4.301 -18.936 1.00 95.44 82 ASP A O 1
ATOM 648 N N . ARG A 1 83 ? 12.614 -4.570 -17.299 1.00 90.69 83 ARG A N 1
ATOM 649 C CA . ARG A 1 83 ? 12.838 -6.011 -17.177 1.00 90.69 83 ARG A CA 1
ATOM 650 C C . ARG A 1 83 ? 12.198 -6.786 -18.332 1.00 90.69 83 ARG A C 1
ATOM 652 O O . ARG A 1 83 ? 11.008 -6.699 -18.605 1.00 90.69 83 ARG A O 1
ATOM 659 N N . ASN A 1 84 ? 12.997 -7.665 -18.936 1.00 88.00 84 ASN A N 1
ATOM 660 C CA . ASN A 1 84 ? 12.555 -8.578 -20.000 1.00 88.00 84 ASN A CA 1
ATOM 661 C C . ASN A 1 84 ? 12.094 -9.957 -19.489 1.00 88.00 84 ASN A C 1
ATOM 663 O O . ASN A 1 84 ? 11.596 -10.772 -20.265 1.00 88.00 84 ASN A O 1
ATOM 667 N N . THR A 1 85 ? 12.304 -10.262 -18.207 1.00 83.75 85 THR A N 1
ATOM 668 C CA . THR A 1 85 ? 11.937 -11.545 -17.590 1.00 83.75 85 THR A CA 1
ATOM 669 C C . THR A 1 85 ? 10.577 -11.480 -16.885 1.00 83.75 85 THR A C 1
ATOM 671 O O . THR A 1 85 ? 10.194 -10.421 -16.386 1.00 83.75 85 THR A O 1
ATOM 674 N N . PRO A 1 86 ? 9.831 -12.601 -16.811 1.00 76.81 86 PRO A N 1
ATOM 675 C CA . PRO A 1 86 ? 8.524 -12.615 -16.163 1.00 76.81 86 PRO A CA 1
ATOM 676 C C . PRO A 1 86 ? 8.619 -12.318 -14.664 1.00 76.81 86 PRO A C 1
ATOM 678 O O . PRO A 1 86 ? 9.501 -12.827 -13.973 1.00 76.81 86 PRO A O 1
ATOM 681 N 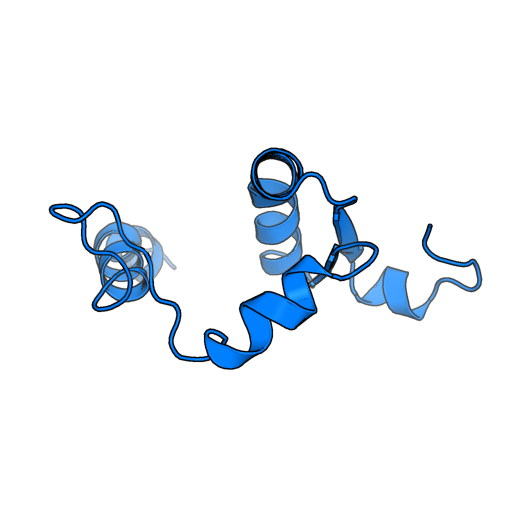N . TYR A 1 87 ? 7.649 -11.566 -14.149 1.00 76.00 87 TYR A N 1
ATOM 682 C CA . TYR A 1 87 ? 7.374 -11.494 -12.714 1.00 76.00 87 TYR A CA 1
ATOM 683 C C . TYR A 1 87 ? 6.693 -12.792 -12.293 1.00 76.00 87 TYR A C 1
ATOM 685 O O . TYR A 1 87 ? 5.716 -13.191 -12.944 1.00 76.00 87 TYR A O 1
ATOM 693 N N . PHE A 1 88 ? 7.173 -13.432 -11.226 1.00 63.19 88 PHE A N 1
ATOM 694 C CA . PHE A 1 88 ? 6.633 -14.673 -10.657 1.00 63.19 88 PHE A CA 1
ATOM 695 C C . PHE A 1 88 ? 6.041 -14.408 -9.276 1.00 63.19 88 PHE A C 1
ATOM 697 O O . PHE A 1 88 ? 6.788 -13.904 -8.419 1.00 63.19 88 PHE A O 1
#

Sequence (88 aa):
MQKEIFEQPESVINTMRGRVNLEAETVVLGGIKDYIPEIKRCRRLLLIGCGTSYHSAVATRQILEELTELPVMVELASDFMDRNTPYF

Secondary structure (DSSP, 8-state):
-HHHHHHHHHHHHHHHTTTEETTTTEE--TTTGGGHHHHTTSS-EEEEE-HHHHHHHHHHHHHHHHHH-S-EEEEEHHHHHH--SPP-

Radius of gyration: 16.05 Å; chains: 1; bounding box: 32×37×37 Å